Protein AF-A0A6J6PM67-F1 (afdb_monomer_lite)

pLDDT: mean 70.4, std 7.17, range [48.03, 79.44]

Sequence (38 aa):
MSDPKILPKVTQDEIDPREDDDSKRDAEIQDDRPPHHG

Structure (mmCIF, N/CA/C/O backbone):
data_AF-A0A6J6PM67-F1
#
_entry.id   AF-A0A6J6PM67-F1
#
loop_
_atom_site.group_PDB
_atom_site.id
_atom_site.type_symbol
_atom_site.label_atom_id
_atom_site.label_alt_id
_atom_site.label_comp_id
_atom_site.label_asym_id
_atom_site.label_entity_id
_atom_site.label_seq_id
_atom_site.pdbx_PDB_ins_code
_atom_site.Cartn_x
_atom_site.Cartn_y
_atom_site.Cartn_z
_atom_site.occupancy
_atom_site.B_iso_or_equiv
_atom_site.auth_seq_id
_atom_site.auth_comp_id
_atom_site.auth_asym_id
_atom_site.auth_atom_id
_atom_site.pdbx_PDB_model_num
ATOM 1 N N . MET A 1 1 ? -9.134 -16.707 -6.709 1.00 48.03 1 MET A N 1
ATOM 2 C CA . MET A 1 1 ? -7.673 -16.888 -6.799 1.00 48.03 1 MET A CA 1
ATOM 3 C C . MET A 1 1 ? -7.235 -16.261 -8.114 1.00 48.03 1 MET A C 1
ATOM 5 O O . MET A 1 1 ? -7.600 -16.792 -9.153 1.00 48.03 1 MET A O 1
ATOM 9 N N . SER A 1 2 ? -6.612 -15.085 -8.093 1.00 58.28 2 SER A N 1
ATOM 10 C CA . SER A 1 2 ? -6.101 -14.417 -9.298 1.00 58.28 2 SER A CA 1
ATOM 11 C C . SER A 1 2 ? -4.844 -15.142 -9.784 1.00 58.28 2 SER A C 1
ATOM 13 O O . SER A 1 2 ? -3.918 -15.353 -9.006 1.00 58.28 2 SER A O 1
ATOM 15 N N . ASP A 1 3 ? -4.822 -15.558 -11.052 1.00 62.41 3 ASP A N 1
ATOM 16 C CA . ASP A 1 3 ? -3.651 -16.187 -11.670 1.00 62.41 3 ASP A CA 1
ATOM 17 C C . ASP A 1 3 ? -2.503 -15.160 -11.764 1.00 62.41 3 ASP A C 1
ATOM 19 O O . ASP A 1 3 ? -2.624 -14.185 -12.515 1.00 62.41 3 ASP A O 1
ATOM 23 N N . PRO A 1 4 ? -1.358 -15.359 -11.078 1.00 63.50 4 PRO A N 1
ATOM 24 C CA . PRO A 1 4 ? -0.263 -14.379 -11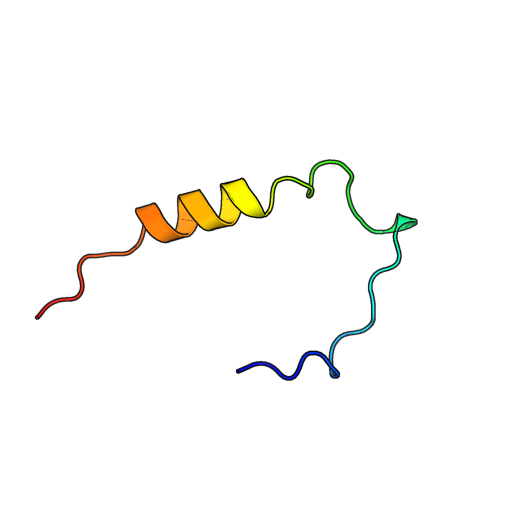.049 1.00 63.50 4 PRO A CA 1
ATOM 25 C C . PRO A 1 4 ? 0.411 -14.163 -12.414 1.00 63.50 4 PRO A C 1
ATOM 27 O O . PRO A 1 4 ? 1.245 -13.279 -12.568 1.00 63.50 4 PRO A O 1
ATOM 30 N N . LYS A 1 5 ? 0.080 -14.994 -13.412 1.00 64.50 5 LYS A N 1
ATOM 31 C CA . LYS A 1 5 ? 0.652 -14.976 -14.768 1.00 64.50 5 LYS A CA 1
ATOM 32 C C . LYS A 1 5 ? 0.017 -13.944 -15.702 1.00 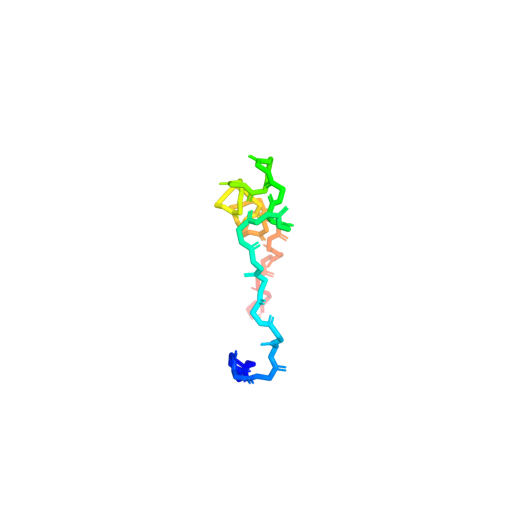64.50 5 LYS A C 1
ATOM 34 O O . LYS A 1 5 ? 0.500 -13.787 -16.817 1.00 64.50 5 LYS A O 1
ATOM 39 N N . ILE A 1 6 ? -1.068 -13.294 -15.283 1.00 72.12 6 ILE A N 1
ATOM 40 C CA . ILE A 1 6 ? -1.826 -12.358 -16.128 1.00 72.12 6 ILE A CA 1
ATOM 41 C C . ILE A 1 6 ? -1.299 -10.923 -15.986 1.00 72.12 6 ILE A C 1
ATOM 43 O O . ILE A 1 6 ? -1.477 -10.116 -16.896 1.00 72.12 6 ILE A O 1
ATOM 47 N N . LEU A 1 7 ? -0.624 -10.601 -14.878 1.00 73.25 7 LEU A N 1
ATOM 48 C CA . LEU A 1 7 ? -0.122 -9.252 -14.637 1.00 73.25 7 LEU A CA 1
ATOM 49 C C . LEU A 1 7 ? 1.300 -9.077 -15.197 1.00 73.25 7 LEU A C 1
ATOM 51 O O . LEU A 1 7 ? 2.148 -9.955 -14.996 1.00 73.25 7 LEU A O 1
ATOM 55 N N . PRO A 1 8 ? 1.581 -7.962 -15.899 1.00 77.31 8 PRO A N 1
ATOM 56 C CA . PRO A 1 8 ? 2.941 -7.616 -16.286 1.00 77.31 8 PRO A CA 1
ATOM 57 C C . PRO A 1 8 ? 3.813 -7.488 -15.033 1.00 77.31 8 PRO A C 1
ATOM 59 O O . PRO A 1 8 ? 3.382 -6.967 -14.005 1.00 77.31 8 PRO A O 1
ATOM 62 N N . LYS A 1 9 ? 5.041 -8.009 -15.111 1.00 78.06 9 LYS A N 1
ATOM 63 C CA . LYS A 1 9 ? 6.004 -7.896 -14.014 1.00 78.06 9 LYS A CA 1
ATOM 64 C C . LYS A 1 9 ? 6.432 -6.435 -13.890 1.00 78.06 9 LYS A C 1
ATOM 66 O O . LYS A 1 9 ? 6.958 -5.895 -14.859 1.00 78.06 9 LYS A O 1
ATOM 71 N N . VAL A 1 10 ? 6.234 -5.848 -12.715 1.00 78.44 10 VAL A N 1
ATOM 72 C CA . VAL A 1 10 ? 6.760 -4.523 -12.358 1.00 78.44 10 VAL A CA 1
ATOM 73 C C . VAL A 1 10 ? 8.283 -4.628 -12.213 1.00 78.44 10 VAL A C 1
ATOM 75 O O . VAL A 1 10 ? 8.782 -5.614 -11.656 1.00 78.44 10 VAL A O 1
ATOM 78 N N . THR A 1 11 ? 9.032 -3.673 -12.768 1.00 78.19 11 THR A N 1
ATOM 79 C CA . THR A 1 11 ? 10.499 -3.622 -12.625 1.00 78.19 11 THR A CA 1
ATOM 80 C C . THR A 1 11 ? 10.889 -2.907 -11.333 1.00 78.19 11 THR A C 1
ATOM 82 O O . THR A 1 11 ? 10.108 -2.141 -10.784 1.00 78.19 11 THR A O 1
ATOM 85 N N . GLN A 1 12 ? 12.103 -3.143 -10.820 1.00 77.94 12 GLN A N 1
ATOM 86 C CA . GLN A 1 12 ? 12.543 -2.545 -9.546 1.00 77.94 12 GLN A CA 1
ATOM 87 C C . GLN A 1 12 ? 12.535 -1.010 -9.559 1.00 77.94 12 GLN A C 1
ATOM 89 O O . GLN A 1 12 ? 12.369 -0.394 -8.514 1.00 77.94 12 GLN A O 1
ATOM 94 N N . ASP A 1 13 ? 12.676 -0.409 -10.737 1.00 78.81 13 ASP A N 1
ATOM 95 C CA . ASP A 1 13 ? 12.706 1.042 -10.936 1.00 78.81 13 ASP A CA 1
ATOM 96 C C . ASP A 1 13 ? 11.305 1.679 -10.850 1.00 78.81 13 ASP A C 1
ATOM 98 O O . ASP A 1 13 ? 11.180 2.886 -10.653 1.00 78.81 13 ASP A O 1
ATOM 102 N N . GLU A 1 14 ? 10.256 0.867 -11.021 1.00 78.00 14 GLU A N 1
ATOM 103 C CA . GLU A 1 14 ? 8.846 1.260 -10.920 1.00 78.00 14 GLU A CA 1
ATOM 104 C C . GLU A 1 14 ? 8.279 1.047 -9.506 1.00 78.00 14 GLU A C 1
ATOM 106 O O . GLU A 1 14 ? 7.190 1.533 -9.207 1.00 78.00 14 GLU A O 1
ATOM 111 N N . ILE A 1 15 ? 9.007 0.335 -8.636 1.00 77.50 15 ILE A N 1
ATOM 112 C CA . ILE A 1 15 ? 8.626 0.136 -7.235 1.00 77.50 15 ILE A CA 1
ATOM 113 C C . ILE A 1 15 ? 8.900 1.439 -6.482 1.00 77.50 15 ILE A C 1
ATOM 115 O O . ILE A 1 15 ? 10.043 1.895 -6.404 1.00 77.50 15 ILE A O 1
ATOM 119 N N . ASP A 1 16 ? 7.856 2.043 -5.913 1.00 77.12 16 ASP A N 1
ATOM 120 C CA . ASP A 1 16 ? 8.028 3.182 -5.015 1.00 77.12 16 ASP A CA 1
ATOM 121 C C . ASP A 1 16 ? 8.775 2.696 -3.758 1.00 77.12 16 ASP A C 1
ATOM 123 O O . ASP A 1 16 ? 8.276 1.812 -3.064 1.00 77.12 16 ASP A O 1
ATOM 127 N N . PRO A 1 17 ? 9.940 3.266 -3.397 1.00 72.62 17 PRO A N 1
ATOM 128 C CA . PRO A 1 17 ? 10.669 2.883 -2.183 1.00 72.62 17 PRO A CA 1
ATOM 129 C C . PRO A 1 17 ? 9.870 3.093 -0.885 1.00 72.62 17 PRO A C 1
ATOM 131 O O . PRO A 1 17 ? 10.299 2.677 0.188 1.00 72.62 17 PRO A O 1
ATOM 134 N N . ARG A 1 18 ? 8.732 3.794 -0.955 1.00 70.56 18 ARG A N 1
ATOM 135 C CA . ARG A 1 18 ? 7.783 3.985 0.149 1.00 70.56 18 ARG A CA 1
ATOM 136 C C . ARG A 1 18 ? 6.720 2.883 0.217 1.00 70.56 18 ARG A C 1
ATOM 138 O O . ARG A 1 18 ? 6.031 2.802 1.228 1.00 70.56 18 ARG A O 1
ATOM 145 N N . GLU A 1 19 ? 6.582 2.060 -0.823 1.00 66.31 19 GLU A N 1
ATOM 146 C CA . GLU A 1 19 ? 5.657 0.919 -0.884 1.00 66.31 19 GLU A CA 1
ATOM 147 C C . GLU A 1 19 ? 6.210 -0.370 -0.250 1.00 66.31 19 GLU A C 1
ATOM 149 O O . GLU A 1 19 ? 5.465 -1.331 -0.103 1.00 66.31 19 GLU A O 1
ATOM 154 N N . ASP A 1 20 ? 7.439 -0.367 0.287 1.00 61.09 20 ASP A N 1
ATOM 155 C CA . ASP A 1 20 ? 7.971 -1.435 1.169 1.00 61.09 20 ASP A CA 1
ATOM 156 C C . ASP A 1 20 ? 7.098 -1.695 2.427 1.00 61.09 20 ASP A C 1
ATOM 158 O O . ASP A 1 20 ? 7.376 -2.586 3.233 1.00 61.09 20 ASP A O 1
ATOM 162 N N . ASP A 1 21 ? 6.030 -0.916 2.609 1.00 63.03 21 ASP A N 1
ATOM 163 C CA . ASP A 1 21 ? 5.095 -0.968 3.724 1.00 63.03 21 ASP A CA 1
ATOM 164 C C . ASP A 1 21 ? 3.838 -1.815 3.476 1.00 63.03 21 ASP A C 1
ATOM 166 O O . ASP A 1 21 ? 2.868 -1.729 4.233 1.00 63.03 21 ASP A O 1
ATOM 170 N N . ASP A 1 22 ? 3.843 -2.656 2.441 1.00 66.75 22 ASP A N 1
ATOM 171 C CA . ASP A 1 22 ? 2.760 -3.607 2.150 1.00 66.75 22 ASP A CA 1
ATOM 172 C C . ASP A 1 22 ? 2.342 -4.412 3.389 1.00 66.75 22 ASP A C 1
ATOM 174 O O . ASP A 1 22 ? 1.155 -4.606 3.643 1.00 66.75 22 ASP A O 1
ATOM 178 N N . SER A 1 23 ? 3.308 -4.774 4.240 1.00 67.38 23 SER A N 1
ATOM 179 C CA . SER A 1 23 ? 3.046 -5.469 5.506 1.00 67.38 23 SER A CA 1
ATOM 180 C C . SER A 1 23 ? 2.231 -4.645 6.514 1.00 67.38 23 SER A C 1
ATOM 182 O O . SER A 1 23 ? 1.465 -5.227 7.281 1.00 67.38 23 SER A O 1
ATOM 184 N N . LYS A 1 24 ? 2.367 -3.310 6.542 1.00 70.31 24 LYS A N 1
ATOM 185 C CA . LYS A 1 24 ? 1.532 -2.449 7.397 1.00 70.31 24 LYS A CA 1
ATOM 186 C C . LYS A 1 24 ? 0.154 -2.222 6.791 1.00 70.31 24 LYS A C 1
ATOM 188 O O . LYS A 1 24 ? -0.826 -2.296 7.524 1.00 70.31 24 LYS A O 1
ATOM 193 N N . ARG A 1 25 ? 0.062 -2.029 5.469 1.00 69.00 25 ARG A N 1
ATOM 194 C CA . ARG A 1 25 ? -1.237 -1.912 4.780 1.00 69.00 25 ARG A CA 1
ATOM 195 C C . ARG A 1 25 ? -2.083 -3.167 4.990 1.00 69.00 25 ARG A C 1
ATOM 197 O O . ARG A 1 25 ? -3.263 -3.066 5.309 1.00 69.00 25 ARG A O 1
ATOM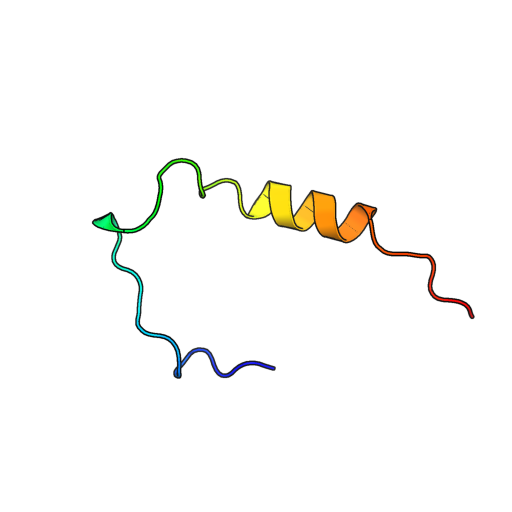 204 N N . ASP A 1 26 ? -1.474 -4.344 4.876 1.00 73.25 26 ASP A N 1
ATOM 205 C CA . ASP A 1 26 ? -2.159 -5.616 5.105 1.00 73.25 26 ASP A CA 1
ATOM 206 C C . ASP A 1 26 ? -2.614 -5.782 6.563 1.00 73.25 26 ASP A C 1
ATOM 208 O O . ASP A 1 26 ? -3.706 -6.301 6.803 1.00 73.25 26 ASP A O 1
ATOM 212 N N . ALA A 1 27 ? -1.816 -5.319 7.533 1.00 75.38 27 ALA A N 1
ATOM 213 C CA . ALA A 1 27 ? -2.184 -5.336 8.949 1.00 75.38 27 ALA A CA 1
ATOM 214 C C . ALA A 1 27 ? -3.392 -4.426 9.242 1.00 75.38 27 ALA A C 1
ATOM 216 O O . ALA A 1 27 ? -4.345 -4.870 9.879 1.00 75.38 27 ALA A O 1
ATOM 217 N N . GLU A 1 28 ? -3.402 -3.202 8.702 1.00 74.31 28 GLU A N 1
ATOM 218 C CA . GLU A 1 28 ? -4.527 -2.261 8.828 1.00 74.31 28 GLU A CA 1
ATOM 219 C C . GLU A 1 28 ? -5.831 -2.824 8.232 1.00 74.31 28 GLU A C 1
ATOM 221 O O . GLU A 1 28 ? -6.907 -2.655 8.805 1.00 74.31 28 GLU A O 1
ATOM 226 N N . ILE A 1 29 ? -5.748 -3.555 7.114 1.00 73.94 29 ILE A N 1
ATOM 227 C CA . ILE A 1 29 ? -6.909 -4.180 6.457 1.00 73.94 29 ILE A CA 1
ATOM 228 C C . ILE A 1 29 ? -7.488 -5.344 7.280 1.00 73.94 29 ILE A C 1
ATOM 230 O O . ILE A 1 29 ? -8.699 -5.573 7.247 1.00 73.94 29 ILE A O 1
ATOM 234 N N . GLN A 1 30 ? -6.655 -6.114 7.993 1.00 71.44 30 GLN A N 1
ATOM 235 C CA . GLN A 1 30 ? -7.158 -7.194 8.855 1.00 71.44 30 GLN A CA 1
ATOM 236 C C . GLN A 1 30 ? -7.903 -6.648 10.078 1.00 71.44 30 GLN A C 1
ATOM 238 O O . GLN A 1 30 ? -8.907 -7.242 10.478 1.00 71.44 30 GLN A O 1
ATOM 243 N N . ASP A 1 31 ? -7.441 -5.527 10.633 1.00 69.56 31 ASP A N 1
ATOM 244 C CA . ASP A 1 31 ? -8.047 -4.897 11.810 1.00 69.56 31 ASP A CA 1
ATOM 245 C C . AS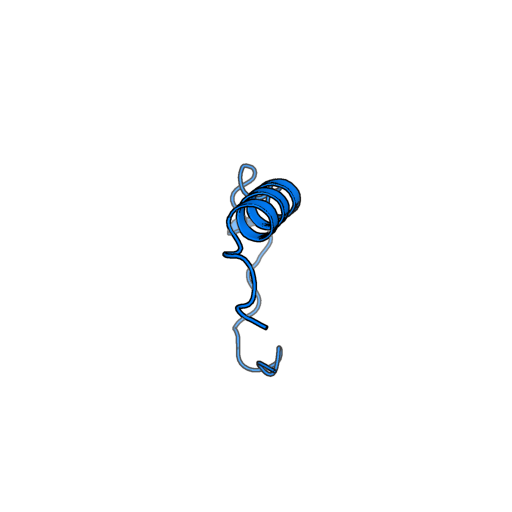P A 1 31 ? -9.390 -4.208 11.498 1.00 69.56 31 ASP A C 1
ATOM 247 O O . ASP A 1 31 ? -10.253 -4.127 12.371 1.00 69.56 31 ASP A O 1
ATOM 251 N N . ASP A 1 32 ? -9.616 -3.784 10.249 1.00 73.50 32 ASP A N 1
ATOM 252 C CA . ASP A 1 32 ? -10.889 -3.199 9.785 1.00 73.50 32 ASP A CA 1
ATOM 253 C C . ASP A 1 32 ? -11.908 -4.255 9.303 1.00 73.50 32 ASP A C 1
ATOM 255 O O . ASP A 1 32 ? -12.923 -3.948 8.671 1.00 73.50 32 ASP A O 1
ATOM 259 N N . ARG A 1 33 ? -11.667 -5.548 9.562 1.00 68.62 33 ARG A N 1
ATOM 260 C CA . ARG A 1 33 ? -12.592 -6.595 9.120 1.00 68.62 33 ARG A CA 1
ATOM 261 C C . ARG A 1 33 ? -13.823 -6.634 10.040 1.00 68.62 33 ARG A C 1
ATOM 263 O O . ARG A 1 33 ? -13.688 -6.986 11.214 1.00 68.62 33 ARG A O 1
ATOM 270 N N . PRO A 1 3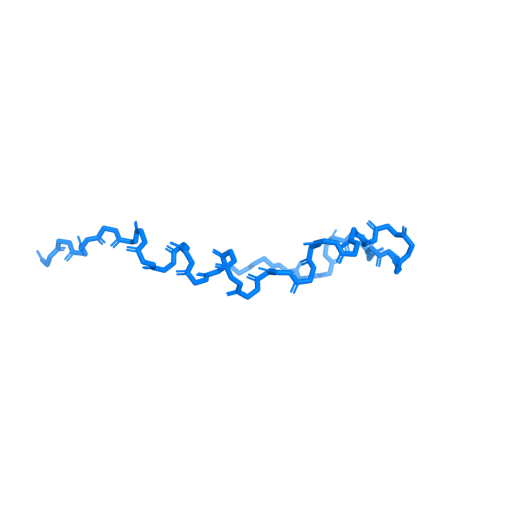4 ? -15.041 -6.349 9.535 1.00 77.06 34 PRO A N 1
ATOM 271 C CA . PRO A 1 34 ? -16.242 -6.390 10.361 1.00 77.06 34 PRO A CA 1
ATOM 272 C C . PRO A 1 34 ? -16.456 -7.802 10.926 1.00 77.06 34 PRO A C 1
ATOM 274 O O . PRO A 1 34 ? -16.111 -8.788 10.258 1.00 77.06 34 PRO A O 1
ATOM 277 N N . PRO A 1 35 ? -17.031 -7.930 12.138 1.00 79.44 35 PRO A N 1
ATOM 278 C CA . PRO A 1 35 ? -17.296 -9.231 12.728 1.00 79.44 35 PRO A CA 1
ATOM 279 C C . PRO A 1 35 ? -18.201 -10.021 11.785 1.00 79.44 35 PRO A C 1
ATOM 281 O O . PRO A 1 35 ? -19.268 -9.550 11.386 1.00 79.44 35 PRO A O 1
ATOM 284 N N . HIS A 1 36 ? -17.758 -11.221 11.406 1.00 69.75 36 HIS A N 1
ATOM 285 C CA . HIS A 1 36 ? -18.587 -12.157 10.654 1.00 69.75 36 HIS A CA 1
ATOM 286 C C . HIS A 1 36 ? -19.830 -12.438 11.497 1.00 69.75 36 HIS A C 1
ATOM 288 O O . HIS A 1 36 ? -19.728 -13.051 12.559 1.00 69.75 36 HIS A O 1
ATOM 294 N N . HIS A 1 37 ? -20.984 -11.928 11.061 1.00 59.12 37 HIS A N 1
ATOM 295 C CA . HIS A 1 37 ? -22.270 -12.292 11.645 1.00 59.12 37 HIS A CA 1
ATOM 296 C C . HIS A 1 37 ? -22.401 -13.817 11.548 1.00 59.12 37 HIS A C 1
ATOM 298 O O . HIS A 1 37 ? -22.384 -14.363 10.443 1.00 59.12 37 HIS A O 1
ATOM 304 N N . GLY A 1 38 ? -22.425 -14.472 12.713 1.00 59.44 38 GLY A N 1
ATOM 305 C CA . GLY A 1 38 ? -22.609 -15.917 12.852 1.00 59.44 38 GLY A CA 1
ATOM 306 C C . GLY A 1 38 ? -23.995 -16.385 12.442 1.00 59.44 38 GLY A C 1
ATOM 307 O O . GLY A 1 38 ? -24.943 -15.567 12.508 1.00 59.44 38 GLY A O 1
#

Secondary structure (DSSP, 8-state):
---TTSSPPPPTTTS-TT-TTHHHHHHHHHHTPPP---

Foldseek 3D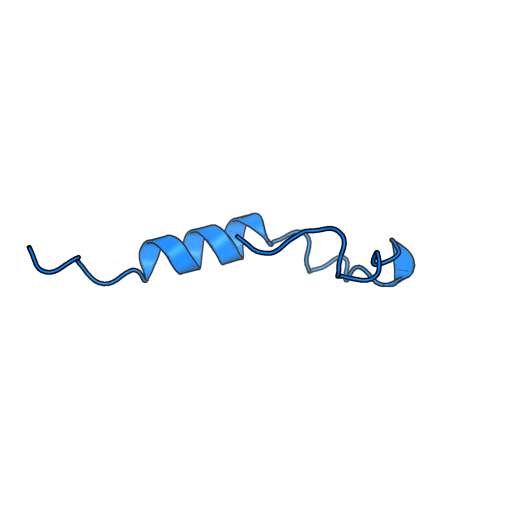i:
DDDPVPDDDDDPVNDDPVCVCVVVVVVVVVVPDPPDDD

Radius of gyration: 14.89 Å; chains: 1; bounding box: 35×21×29 Å

Organism: NCBI:txid449393